Protein AF-A0A519KBE3-F1 (afdb_monomer)

Nearest PDB structures (foldseek):
  2e2z-assembly1_A  TM=7.498E-01  e=1.806E+00  Saccharomyces cerevisiae
  5m0r-assembly1_N  TM=4.140E-01  e=3.133E+00  Visna/maedi virus EV1 KV1772
  4qw2-assembly1_A  TM=2.556E-01  e=2.251E+00  Homo sapiens
  8zra-assembly1_A  TM=3.334E-01  e=4.360E+00  Bacillus amyloliquefaciens

Secondary structure (DSSP, 8-state):
-------------SEEEEE-TTTSSEEEEE-TT-TTT-EEEESSS--EEEGGGGEEEEEEEEEE-TTT--EEEEEEEEESS--S-EEEE-TTT--EEEE--EEEEEE-----SSSS-B-TTT-PBB-

Solvent-accessible surface area (backbone atoms only — not comparable to full-atom values): 7689 Å² total; per-residue (Å²): 135,84,85,88,72,80,83,77,78,76,75,76,64,58,60,44,62,22,40,26,92,89,77,70,46,72,19,37,34,31,34,52,92,36,38,86,70,15,33,39,42,22,87,84,78,69,46,74,48,49,31,60,78,33,41,29,22,34,36,37,41,81,49,57,39,94,84,78,61,51,78,44,77,47,77,47,69,85,26,80,59,81,70,74,62,44,81,45,69,40,91,87,78,67,51,71,43,82,41,68,49,52,71,48,80,47,71,68,45,60,75,65,97,52,101,64,64,52,44,82,46,69,30,32,38,52,115

Mean predicted aligned error: 10.0 Å

Structure (mmCIF, N/CA/C/O backbone):
data_AF-A0A519KBE3-F1
#
_entry.id   AF-A0A519KBE3-F1
#
loop_
_atom_site.group_PDB
_atom_site.id
_atom_site.type_symbol
_atom_site.label_atom_id
_atom_site.label_alt_id
_atom_site.label_comp_id
_atom_site.label_asym_id
_atom_site.label_entity_id
_atom_site.label_seq_id
_atom_site.pdbx_PDB_ins_code
_atom_site.Cartn_x
_atom_site.Cartn_y
_atom_site.Cartn_z
_atom_site.occupancy
_atom_site.B_iso_or_equiv
_atom_site.auth_seq_id
_atom_site.auth_comp_id
_atom_site.auth_asym_id
_atom_site.auth_atom_id
_atom_site.pdbx_PDB_model_num
ATOM 1 N N . MET A 1 1 ? 55.714 19.091 -4.481 1.00 47.00 1 MET A N 1
ATOM 2 C CA . MET A 1 1 ? 54.987 18.710 -5.715 1.00 47.00 1 MET A CA 1
ATOM 3 C C . MET A 1 1 ? 53.492 18.895 -5.476 1.00 47.00 1 MET A C 1
ATOM 5 O O . MET A 1 1 ? 52.955 18.244 -4.588 1.00 47.00 1 MET A O 1
ATOM 9 N N . LYS A 1 2 ? 52.829 19.821 -6.185 1.00 53.19 2 LYS A N 1
ATOM 10 C CA . LYS A 1 2 ? 51.364 19.983 -6.120 1.00 53.19 2 LYS A CA 1
ATOM 11 C C . LYS A 1 2 ? 50.722 18.856 -6.935 1.00 53.19 2 LYS A C 1
ATOM 13 O O . LYS A 1 2 ? 51.052 18.708 -8.106 1.00 53.19 2 LYS A O 1
ATOM 18 N N . LYS A 1 3 ? 49.840 18.055 -6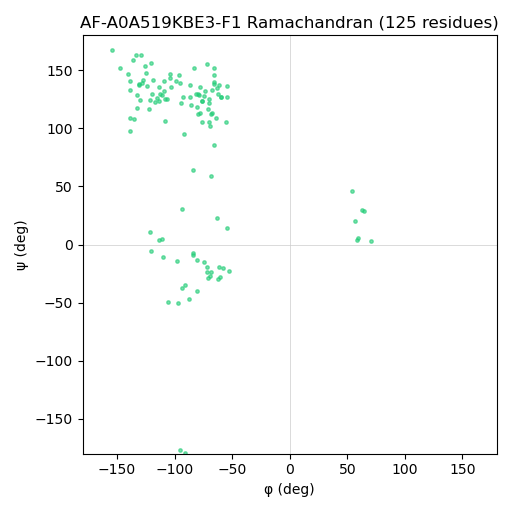.329 1.00 50.38 3 LYS A N 1
ATOM 19 C CA . LYS A 1 3 ? 49.046 17.056 -7.061 1.00 50.38 3 LYS A CA 1
ATOM 20 C C . LYS A 1 3 ? 48.053 17.803 -7.967 1.00 50.38 3 LYS A C 1
ATOM 22 O O . LYS A 1 3 ? 47.158 18.466 -7.461 1.00 50.38 3 LYS A O 1
ATOM 27 N N . ILE A 1 4 ? 48.242 17.716 -9.287 1.00 62.38 4 ILE A N 1
ATOM 28 C CA . ILE A 1 4 ? 47.396 18.329 -10.338 1.00 62.38 4 ILE A CA 1
ATOM 29 C C . ILE A 1 4 ? 46.332 17.326 -10.824 1.00 62.38 4 ILE A C 1
ATOM 31 O O . ILE A 1 4 ? 45.959 17.309 -11.988 1.00 62.38 4 ILE A O 1
ATOM 35 N N . TYR A 1 5 ? 45.870 16.427 -9.958 1.00 63.22 5 TYR A N 1
ATOM 36 C CA . TYR A 1 5 ? 44.837 15.462 -10.327 1.00 63.22 5 TYR A CA 1
ATOM 37 C C . TYR A 1 5 ? 43.536 15.845 -9.629 1.00 63.22 5 TYR A C 1
ATOM 39 O O . TYR A 1 5 ? 43.399 15.677 -8.418 1.00 63.22 5 TYR A O 1
ATOM 47 N N . LYS A 1 6 ? 42.591 16.388 -10.406 1.00 58.56 6 LYS A N 1
ATOM 48 C CA . LYS A 1 6 ? 41.172 16.407 -10.046 1.00 58.56 6 LYS A CA 1
ATOM 49 C C . LYS A 1 6 ? 40.626 15.024 -10.372 1.00 58.56 6 LYS A C 1
ATOM 51 O O . LYS A 1 6 ? 40.589 14.631 -11.531 1.00 58.56 6 LYS A O 1
ATOM 56 N N . GLN A 1 7 ? 40.257 14.279 -9.341 1.00 56.69 7 GLN A N 1
ATOM 57 C CA . GLN A 1 7 ? 39.529 13.031 -9.503 1.00 56.69 7 GLN A CA 1
ATOM 58 C C . GLN A 1 7 ? 38.116 13.396 -9.977 1.00 56.69 7 GLN A C 1
ATOM 60 O O . GLN A 1 7 ? 37.330 13.956 -9.213 1.00 56.69 7 GLN A O 1
ATOM 65 N N . GLU A 1 8 ? 37.825 13.178 -11.257 1.00 51.84 8 GLU A N 1
ATOM 66 C CA . GLU A 1 8 ? 36.470 13.312 -11.786 1.00 51.84 8 GLU A CA 1
ATOM 67 C C . GLU A 1 8 ? 35.678 12.082 -11.339 1.00 51.84 8 GLU A C 1
ATOM 69 O O . GLU A 1 8 ? 35.894 10.967 -11.811 1.00 51.84 8 GLU A O 1
ATOM 74 N N . TYR A 1 9 ? 34.801 12.272 -10.354 1.00 50.25 9 TYR A N 1
ATOM 75 C CA . TYR A 1 9 ? 33.819 11.262 -9.987 1.00 50.25 9 TYR A CA 1
ATOM 76 C C . TYR A 1 9 ? 32.815 11.170 -11.134 1.00 50.25 9 TYR A C 1
ATOM 78 O O . TYR A 1 9 ? 31.941 12.024 -11.277 1.00 50.25 9 TYR A O 1
ATOM 86 N N . PHE A 1 10 ? 32.953 10.147 -11.973 1.00 45.41 10 PHE A N 1
ATOM 87 C CA . PHE A 1 10 ? 31.886 9.766 -12.885 1.00 45.41 10 PHE A CA 1
ATOM 88 C C . PHE A 1 10 ? 30.701 9.315 -12.028 1.00 45.41 10 PHE A C 1
ATOM 90 O O . PHE A 1 10 ? 30.755 8.264 -11.390 1.00 45.41 10 PHE A O 1
ATOM 97 N N . ASN A 1 11 ? 29.641 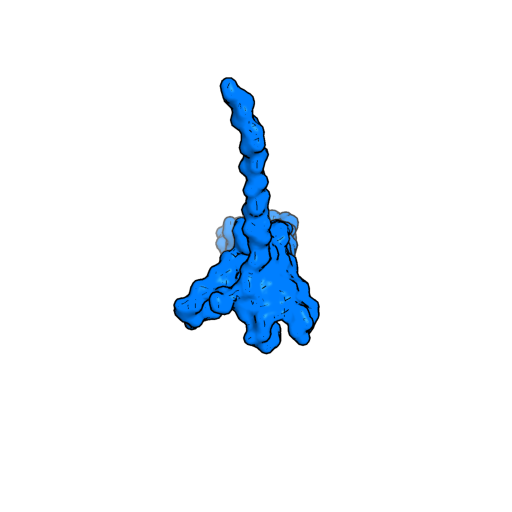10.126 -11.985 1.00 48.84 11 ASN A N 1
ATOM 98 C CA . ASN A 1 11 ? 28.329 9.686 -11.523 1.00 48.84 11 ASN A CA 1
ATOM 99 C C . ASN A 1 11 ? 27.838 8.649 -12.537 1.00 48.84 11 ASN A C 1
ATOM 101 O O . ASN A 1 11 ? 27.186 9.002 -13.518 1.00 48.84 11 ASN A O 1
ATOM 105 N N . TYR A 1 12 ? 28.227 7.386 -12.346 1.00 48.84 12 TYR A N 1
ATOM 106 C CA . TYR A 1 12 ? 27.651 6.258 -13.067 1.00 48.84 12 TYR A CA 1
ATOM 107 C C . TYR A 1 12 ? 26.152 6.317 -12.827 1.00 48.84 12 TYR A C 1
ATOM 109 O O . TYR A 1 12 ? 25.678 6.137 -11.707 1.00 48.84 12 TYR A O 1
ATOM 117 N N . HIS A 1 13 ? 25.459 6.750 -13.871 1.00 53.88 13 HIS A N 1
ATOM 118 C CA . HIS A 1 13 ? 24.121 7.280 -13.787 1.00 53.88 13 HIS A CA 1
ATOM 119 C C . HIS A 1 13 ? 23.185 6.305 -13.090 1.00 53.88 13 HIS A C 1
ATOM 121 O O . HIS A 1 13 ? 23.180 5.110 -13.368 1.00 53.88 13 HIS A O 1
ATOM 127 N N . GLU A 1 14 ? 22.377 6.898 -12.219 1.00 69.69 14 GLU A N 1
ATOM 128 C CA . GLU A 1 14 ? 21.336 6.369 -11.344 1.00 69.69 14 GLU A CA 1
ATOM 129 C C . GLU A 1 14 ? 20.258 5.536 -12.066 1.00 69.69 14 GLU A C 1
ATOM 131 O O . GLU A 1 14 ? 19.191 5.334 -11.510 1.00 69.69 14 GLU A O 1
ATOM 136 N N . SER A 1 15 ? 20.469 5.116 -13.312 1.00 79.31 15 SER A N 1
ATOM 137 C CA . SER A 1 15 ? 19.481 4.541 -14.214 1.00 79.31 15 SER A CA 1
ATOM 138 C C . SER A 1 15 ? 19.816 3.098 -14.588 1.00 79.31 15 SER A C 1
ATOM 140 O O . SER A 1 15 ? 20.865 2.850 -15.178 1.00 79.31 15 SER A O 1
ATOM 142 N N . ILE A 1 16 ? 18.902 2.171 -14.320 1.00 87.19 16 ILE A N 1
ATOM 143 C CA . ILE A 1 16 ? 19.039 0.739 -14.594 1.00 87.19 16 ILE A CA 1
ATOM 144 C C . ILE A 1 16 ? 17.958 0.288 -15.570 1.00 87.19 16 ILE A C 1
ATOM 146 O O . ILE A 1 16 ? 16.822 0.761 -15.517 1.00 87.19 16 ILE A O 1
ATOM 150 N N . LEU A 1 17 ? 18.329 -0.613 -16.478 1.00 88.81 17 LEU A N 1
ATOM 151 C CA . LEU A 1 17 ? 17.405 -1.238 -17.417 1.00 88.81 17 LEU A CA 1
ATOM 152 C C . LEU A 1 17 ? 16.620 -2.349 -16.721 1.00 88.81 17 LEU A C 1
ATOM 154 O O . LEU A 1 17 ? 17.191 -3.240 -16.096 1.00 88.81 17 LEU A O 1
ATOM 158 N N . VAL A 1 18 ? 15.301 -2.285 -16.859 1.00 88.81 18 VAL A N 1
ATOM 159 C CA . VAL A 1 18 ? 14.361 -3.270 -16.330 1.00 88.81 18 VAL A CA 1
ATOM 160 C C . VAL A 1 18 ? 13.345 -3.650 -17.397 1.00 88.81 18 VAL A C 1
ATOM 162 O O . VAL A 1 18 ? 13.121 -2.922 -18.368 1.00 88.81 18 VAL A O 1
ATOM 165 N N . VAL A 1 19 ? 12.663 -4.764 -17.181 1.00 88.50 19 VAL A N 1
ATOM 166 C CA . VAL A 1 19 ? 11.513 -5.156 -17.991 1.00 88.50 19 VAL A CA 1
ATOM 167 C C . VAL A 1 19 ? 10.299 -4.314 -17.592 1.00 88.50 19 VAL A C 1
ATOM 169 O O . VAL A 1 19 ? 9.884 -4.291 -16.432 1.00 88.50 19 VAL A O 1
ATOM 172 N N . CYS A 1 20 ? 9.700 -3.618 -18.558 1.00 89.00 20 CYS A N 1
ATOM 173 C CA . CYS A 1 20 ? 8.503 -2.813 -18.353 1.00 89.00 20 CYS A CA 1
ATOM 174 C C . CYS A 1 20 ? 7.343 -3.694 -17.855 1.00 89.00 20 CYS A C 1
ATOM 176 O O . CYS A 1 20 ? 6.973 -4.650 -18.543 1.00 89.00 20 CYS A O 1
ATOM 178 N N . PRO A 1 21 ? 6.690 -3.345 -16.733 1.00 86.19 21 PRO A N 1
ATOM 179 C CA . PRO A 1 21 ? 5.596 -4.145 -16.188 1.00 86.19 21 PRO A CA 1
ATOM 180 C C . PRO A 1 21 ? 4.335 -4.129 -17.064 1.00 86.19 21 PRO A C 1
ATOM 182 O O . PRO A 1 21 ? 3.541 -5.064 -16.983 1.00 86.19 21 PRO A O 1
ATOM 185 N N . ASP A 1 22 ? 4.159 -3.095 -17.894 1.00 88.00 22 ASP A N 1
ATOM 186 C CA . ASP A 1 22 ? 2.947 -2.888 -18.692 1.00 88.00 22 ASP A CA 1
ATOM 187 C C . ASP A 1 22 ? 3.070 -3.479 -20.111 1.00 88.00 22 ASP A C 1
ATOM 189 O O . ASP A 1 22 ? 2.099 -4.018 -20.632 1.00 88.00 22 ASP A O 1
ATOM 193 N N . CYS A 1 23 ? 4.249 -3.400 -20.748 1.00 88.75 23 CYS A N 1
ATOM 194 C CA . CYS A 1 23 ? 4.438 -3.862 -22.134 1.00 88.75 23 CYS A CA 1
ATOM 195 C C . CYS A 1 23 ? 5.496 -4.960 -22.325 1.00 88.75 23 CYS A C 1
ATOM 197 O O . CYS A 1 23 ? 5.657 -5.445 -23.444 1.00 88.75 23 CYS A O 1
ATOM 199 N N . GLY A 1 24 ? 6.235 -5.335 -21.276 1.00 85.94 24 GLY A N 1
ATOM 200 C CA . GLY A 1 24 ? 7.271 -6.373 -21.331 1.00 85.94 24 GLY A CA 1
ATOM 201 C C . GLY A 1 24 ? 8.540 -6.004 -22.110 1.00 85.94 24 GLY A C 1
ATOM 202 O O . GLY A 1 24 ? 9.416 -6.847 -22.248 1.00 85.94 24 GLY A O 1
ATOM 203 N N . LYS A 1 25 ? 8.644 -4.774 -22.629 1.00 90.81 25 LYS A N 1
ATOM 204 C CA . LYS A 1 25 ? 9.836 -4.247 -23.318 1.00 90.81 25 LYS A CA 1
ATOM 205 C C . LYS A 1 25 ? 10.726 -3.453 -22.364 1.00 90.81 25 LYS A C 1
ATOM 207 O O . LYS A 1 25 ? 10.403 -3.308 -21.191 1.00 90.81 25 LYS A O 1
ATOM 212 N N . ASP A 1 26 ? 11.799 -2.871 -22.876 1.00 89.69 26 ASP A N 1
ATOM 213 C CA . ASP A 1 26 ? 12.773 -2.129 -22.080 1.00 89.69 26 ASP A CA 1
ATOM 214 C C . ASP A 1 26 ? 12.153 -0.899 -21.406 1.00 89.69 26 ASP A C 1
ATOM 216 O O . ASP A 1 26 ? 11.494 -0.052 -22.025 1.00 89.69 26 ASP A O 1
ATOM 220 N N . ALA A 1 27 ? 12.391 -0.794 -20.106 1.00 90.62 27 ALA A N 1
ATOM 221 C CA . ALA A 1 27 ? 12.136 0.386 -19.304 1.00 90.62 27 ALA A CA 1
ATOM 222 C C . ALA A 1 27 ? 13.385 0.738 -18.496 1.00 90.62 27 ALA A C 1
ATOM 224 O O . ALA A 1 27 ? 14.308 -0.058 -18.345 1.00 90.62 27 ALA A O 1
ATOM 225 N N . VAL A 1 28 ? 13.417 1.963 -17.991 1.00 91.00 28 VAL A N 1
ATOM 226 C CA . VAL A 1 28 ? 14.531 2.486 -17.208 1.00 91.00 28 VAL A CA 1
ATOM 227 C C . VAL A 1 28 ? 14.013 2.896 -15.838 1.00 91.00 28 VAL A C 1
ATOM 229 O O . VAL A 1 28 ? 13.108 3.727 -15.745 1.00 91.00 28 VAL A O 1
ATOM 232 N N . VAL A 1 29 ? 14.607 2.343 -14.783 1.00 89.94 29 VAL A N 1
ATOM 233 C CA . VAL A 1 29 ? 14.430 2.800 -13.402 1.00 89.94 29 VAL A CA 1
ATOM 234 C C . VAL A 1 29 ? 15.553 3.760 -13.067 1.00 89.94 29 VAL A C 1
ATOM 236 O O . VAL A 1 29 ? 16.712 3.380 -13.127 1.00 89.94 29 VAL A O 1
ATOM 239 N N . LYS A 1 30 ? 15.229 4.993 -12.692 1.00 90.75 30 LYS A N 1
ATOM 240 C CA . LYS A 1 30 ? 16.168 5.968 -12.133 1.00 90.75 30 LYS A CA 1
ATOM 241 C C . LYS A 1 30 ? 16.087 5.933 -10.606 1.00 90.75 30 LYS A C 1
ATOM 243 O O . LYS A 1 30 ? 14.991 5.772 -10.082 1.00 90.75 30 LYS A O 1
ATOM 248 N N . ASN A 1 31 ? 17.196 6.154 -9.904 1.00 85.81 31 ASN A N 1
ATOM 249 C CA . ASN A 1 31 ? 17.309 6.285 -8.448 1.00 85.81 31 ASN A CA 1
ATOM 250 C C . ASN A 1 31 ? 16.711 5.118 -7.639 1.00 85.81 31 ASN A C 1
ATOM 252 O O . ASN A 1 31 ? 16.026 5.339 -6.640 1.00 85.81 31 ASN A O 1
ATOM 256 N N . GLU A 1 32 ? 16.995 3.872 -8.037 1.00 79.69 32 GLU A N 1
ATOM 257 C CA . GLU A 1 32 ? 16.417 2.662 -7.417 1.00 79.69 32 GLU A CA 1
ATOM 258 C C . GLU A 1 32 ? 16.683 2.507 -5.907 1.00 79.69 32 GLU A C 1
ATOM 260 O O . GLU A 1 32 ? 15.947 1.810 -5.223 1.00 79.69 32 GLU A O 1
ATOM 265 N N . TYR A 1 33 ? 17.696 3.173 -5.349 1.00 78.88 33 TYR A N 1
ATOM 266 C CA . TYR A 1 33 ? 18.010 3.094 -3.915 1.00 78.88 33 TYR A CA 1
ATOM 267 C C . TYR A 1 33 ? 17.125 4.000 -3.049 1.00 78.88 33 TYR A C 1
ATOM 269 O O . TYR A 1 33 ? 17.124 3.897 -1.822 1.00 78.88 33 TYR A O 1
ATOM 277 N N . ASN A 1 34 ? 16.383 4.927 -3.660 1.00 84.25 34 ASN A N 1
ATOM 278 C CA . ASN A 1 34 ? 15.579 5.904 -2.940 1.00 84.25 34 ASN A CA 1
ATOM 279 C C . ASN A 1 34 ? 14.218 6.095 -3.606 1.00 84.25 34 ASN A C 1
ATOM 281 O O . ASN A 1 34 ? 14.057 6.938 -4.487 1.00 84.25 34 ASN A O 1
ATOM 285 N N . TYR A 1 35 ? 13.195 5.407 -3.091 1.00 82.62 35 TYR A N 1
ATOM 286 C CA . TYR A 1 35 ? 11.817 5.508 -3.592 1.00 82.62 35 TYR A CA 1
ATOM 287 C C . TYR A 1 35 ? 11.278 6.951 -3.681 1.00 82.62 35 TYR A C 1
ATOM 289 O O . TYR A 1 35 ? 10.347 7.211 -4.439 1.00 82.62 35 TYR A O 1
ATOM 297 N N . LYS A 1 36 ? 11.828 7.911 -2.917 1.00 86.56 36 LYS A N 1
ATOM 298 C CA . LYS A 1 36 ? 11.400 9.320 -2.982 1.00 86.56 36 LYS A CA 1
ATOM 299 C C . LYS A 1 36 ? 11.829 10.015 -4.273 1.00 86.56 36 LYS A C 1
ATOM 301 O O . LYS A 1 36 ? 11.173 10.963 -4.691 1.00 86.56 36 LYS A O 1
ATOM 306 N N . GLN A 1 37 ? 12.942 9.575 -4.852 1.00 87.25 37 GLN A N 1
ATOM 307 C CA . GLN A 1 37 ? 13.537 10.119 -6.075 1.00 87.25 37 GLN A CA 1
ATOM 308 C C . GLN A 1 37 ? 13.421 9.145 -7.251 1.00 87.25 37 GLN A C 1
ATOM 310 O O . GLN A 1 37 ? 13.669 9.536 -8.390 1.00 87.25 37 GLN A O 1
ATOM 315 N N . ALA A 1 38 ? 13.031 7.900 -6.980 1.00 88.88 38 ALA A N 1
ATOM 316 C CA . ALA A 1 38 ? 12.942 6.862 -7.980 1.00 88.88 38 ALA A CA 1
ATOM 317 C C . ALA A 1 38 ? 11.856 7.143 -9.024 1.00 88.88 38 ALA A C 1
ATOM 319 O O . ALA A 1 38 ? 10.732 7.540 -8.685 1.00 88.88 38 ALA A O 1
ATOM 320 N N . SER A 1 39 ? 12.164 6.874 -10.290 1.00 91.56 39 SER A N 1
ATOM 321 C CA . SER A 1 39 ? 11.195 6.930 -11.386 1.00 91.56 39 SER A CA 1
ATOM 322 C C . SER A 1 39 ? 11.375 5.761 -12.343 1.00 91.56 39 SER A C 1
ATOM 324 O O . SER A 1 39 ? 12.494 5.375 -12.649 1.00 91.56 39 SER A O 1
ATOM 326 N N . LEU A 1 40 ? 10.268 5.214 -12.831 1.00 91.44 40 LEU A N 1
ATOM 327 C CA . LEU A 1 40 ? 10.231 4.197 -13.873 1.00 91.44 40 LEU A CA 1
ATOM 328 C C . LEU A 1 40 ? 9.690 4.839 -15.147 1.00 91.44 40 LEU A C 1
ATOM 330 O O . LEU A 1 40 ? 8.598 5.411 -15.134 1.00 91.44 40 LEU A O 1
ATOM 334 N N . GLU A 1 41 ? 10.442 4.729 -16.236 1.00 93.69 41 GLU A N 1
ATOM 335 C CA . GLU A 1 41 ? 10.090 5.287 -17.540 1.00 93.69 41 GLU A CA 1
ATOM 336 C C . GLU A 1 41 ? 10.238 4.223 -18.633 1.00 93.69 41 GLU A C 1
ATOM 338 O O . GLU A 1 41 ? 11.317 3.665 -18.822 1.00 93.69 41 GLU A O 1
ATOM 343 N N . CYS A 1 42 ? 9.176 3.966 -19.398 1.00 92.38 42 CYS A N 1
ATOM 344 C CA . CYS A 1 42 ? 9.237 3.139 -20.602 1.00 92.38 42 CYS A CA 1
ATOM 345 C C . CYS A 1 42 ? 9.015 4.006 -21.842 1.00 92.38 42 CYS A C 1
ATOM 347 O O . CYS A 1 42 ? 8.024 4.725 -21.928 1.00 92.38 42 CYS A O 1
ATOM 349 N N . ARG A 1 43 ? 9.908 3.904 -22.831 1.00 90.31 43 ARG A N 1
ATOM 350 C CA . ARG A 1 43 ? 9.781 4.633 -24.108 1.00 90.31 43 ARG A CA 1
ATOM 351 C C . ARG A 1 43 ? 8.884 3.928 -25.129 1.00 90.31 43 ARG A C 1
ATOM 353 O O . ARG A 1 43 ? 8.597 4.500 -26.171 1.00 90.31 43 ARG A O 1
ATOM 360 N N . HIS A 1 44 ? 8.476 2.687 -24.861 1.00 91.44 44 HIS A N 1
ATOM 361 C CA . HIS A 1 44 ? 7.654 1.904 -25.785 1.00 91.44 44 HIS A CA 1
ATOM 362 C C . HIS A 1 44 ? 6.151 2.068 -25.564 1.00 91.44 44 HIS A C 1
ATOM 364 O O . HIS A 1 44 ? 5.399 2.006 -26.531 1.00 91.44 44 HIS A O 1
ATOM 370 N N . CYS A 1 45 ? 5.715 2.226 -24.313 1.00 91.62 45 CYS A N 1
ATOM 371 C CA . CYS A 1 45 ? 4.306 2.411 -23.951 1.00 91.62 45 CYS A CA 1
ATOM 372 C C . CYS A 1 45 ? 4.047 3.720 -23.192 1.00 91.62 45 CYS A C 1
ATOM 374 O O . CYS A 1 45 ? 2.976 3.887 -22.616 1.00 91.62 45 CYS A O 1
ATOM 376 N N . ASP A 1 46 ? 5.043 4.611 -23.140 1.00 90.38 46 ASP A N 1
ATOM 377 C CA . ASP A 1 46 ? 5.002 5.899 -22.435 1.00 90.38 46 ASP A CA 1
ATOM 378 C C . ASP A 1 46 ? 4.674 5.811 -20.934 1.00 90.38 46 ASP A C 1
ATOM 380 O O . ASP A 1 46 ? 4.299 6.804 -20.302 1.00 90.38 46 ASP A O 1
ATOM 384 N N . LEU A 1 47 ? 4.868 4.633 -20.330 1.00 90.19 47 LEU A N 1
ATOM 385 C CA . LEU A 1 47 ? 4.701 4.433 -18.896 1.00 90.19 47 LEU A CA 1
ATOM 386 C C . LEU A 1 47 ? 5.647 5.351 -18.120 1.00 90.19 47 LEU A C 1
ATOM 388 O O . LEU A 1 47 ? 6.862 5.314 -18.322 1.00 90.19 47 LEU A O 1
ATOM 392 N N . LYS A 1 48 ? 5.090 6.116 -17.179 1.00 92.12 48 LYS A N 1
ATOM 393 C CA . LYS A 1 48 ? 5.841 6.914 -16.205 1.00 92.12 48 LYS A CA 1
ATOM 394 C C . LYS A 1 48 ? 5.255 6.686 -14.819 1.00 92.12 48 LYS A C 1
ATOM 396 O O . LYS A 1 48 ? 4.091 7.003 -14.596 1.00 92.12 48 LYS A O 1
ATOM 401 N N . LYS A 1 49 ? 6.050 6.139 -13.899 1.00 90.69 49 LYS A N 1
ATOM 402 C CA . LYS A 1 49 ? 5.667 5.918 -12.494 1.00 90.69 49 LYS A CA 1
ATOM 403 C C . LYS A 1 49 ? 6.715 6.528 -11.574 1.00 90.69 49 LYS A C 1
ATOM 405 O O . LYS A 1 49 ? 7.910 6.447 -11.856 1.00 90.69 49 LYS A O 1
ATOM 410 N N . LYS A 1 50 ? 6.287 7.125 -10.464 1.00 91.50 50 LYS A N 1
ATOM 411 C CA . LYS A 1 50 ? 7.198 7.619 -9.416 1.00 91.50 50 LYS A CA 1
ATOM 412 C C . LYS A 1 50 ? 7.181 6.671 -8.225 1.00 91.50 50 LYS A C 1
ATOM 414 O O . LYS A 1 50 ? 6.120 6.196 -7.837 1.00 91.50 50 LYS A O 1
ATOM 419 N N . GLY A 1 51 ? 8.322 6.457 -7.574 1.00 86.19 51 GLY A N 1
ATOM 420 C CA . GLY A 1 51 ? 8.389 5.590 -6.390 1.00 86.19 51 GLY A CA 1
ATOM 421 C C . GLY A 1 51 ? 7.511 6.087 -5.231 1.00 86.19 51 GLY A C 1
ATOM 422 O O . GLY A 1 51 ? 6.981 5.292 -4.461 1.00 86.19 51 GLY A O 1
ATOM 423 N N . LEU A 1 52 ? 7.262 7.400 -5.144 1.00 87.19 52 LEU A N 1
ATOM 424 C CA . LEU A 1 52 ? 6.315 7.981 -4.183 1.00 87.19 52 LEU A CA 1
ATOM 425 C C . LEU A 1 52 ? 4.870 7.512 -4.389 1.00 87.19 52 LEU A C 1
ATOM 427 O O . LEU A 1 52 ? 4.125 7.437 -3.417 1.00 87.19 52 LEU A O 1
ATOM 431 N N . GLU A 1 53 ? 4.477 7.183 -5.618 1.00 86.44 53 GLU A N 1
ATOM 432 C CA . GLU A 1 53 ? 3.123 6.714 -5.941 1.00 86.44 53 GLU A CA 1
ATOM 433 C C . GLU A 1 53 ? 2.891 5.268 -5.479 1.00 86.44 53 GLU A C 1
ATOM 435 O O . GLU A 1 53 ? 1.748 4.830 -5.382 1.00 86.44 53 GLU A O 1
ATOM 440 N N . LEU A 1 54 ? 3.966 4.543 -5.146 1.00 85.75 54 LEU A N 1
ATOM 441 C CA . LEU A 1 54 ? 3.914 3.198 -4.573 1.00 85.75 54 LEU A CA 1
ATOM 442 C C . LEU A 1 54 ? 3.722 3.208 -3.055 1.00 85.75 54 LEU A C 1
ATOM 444 O O . LEU A 1 54 ? 3.557 2.150 -2.450 1.00 85.75 54 LEU A O 1
ATOM 448 N N . VAL A 1 55 ? 3.782 4.378 -2.414 1.00 87.44 55 VAL A N 1
ATOM 449 C CA . VAL A 1 55 ? 3.591 4.485 -0.969 1.00 87.44 55 VAL A CA 1
ATOM 450 C C . VAL A 1 55 ? 2.132 4.218 -0.635 1.00 87.44 55 VAL A C 1
ATOM 452 O O . VAL A 1 55 ? 1.238 4.940 -1.070 1.00 87.44 55 VAL A O 1
ATOM 455 N N . ILE A 1 56 ? 1.915 3.210 0.200 1.00 89.88 56 ILE A N 1
ATOM 456 C CA . ILE A 1 56 ? 0.603 2.853 0.708 1.00 89.88 56 ILE A CA 1
ATOM 457 C C . ILE A 1 56 ? 0.635 2.832 2.236 1.00 89.88 56 ILE A C 1
ATOM 459 O O . ILE A 1 56 ? 1.649 2.532 2.874 1.00 89.88 56 ILE A O 1
ATOM 463 N N . TYR A 1 57 ? -0.496 3.188 2.830 1.00 88.50 57 TYR A N 1
ATOM 464 C CA . TYR A 1 57 ? -0.730 3.160 4.258 1.00 88.50 57 TYR A CA 1
ATOM 465 C C . TYR A 1 57 ? -1.703 2.041 4.627 1.00 88.50 57 TYR A C 1
ATOM 467 O O . TYR A 1 57 ? -2.698 1.787 3.945 1.00 88.50 57 TYR A O 1
ATOM 475 N N . LYS A 1 58 ? -1.411 1.390 5.751 1.00 90.94 58 LYS A N 1
ATOM 476 C CA . LYS A 1 58 ? -2.300 0.455 6.435 1.00 90.94 58 LYS A CA 1
ATOM 477 C C . LYS A 1 58 ? -2.685 1.074 7.762 1.00 90.94 58 LYS A C 1
ATOM 479 O O . LYS A 1 58 ? -1.817 1.428 8.554 1.00 90.94 58 LYS A O 1
ATOM 484 N N . ALA A 1 59 ? -3.976 1.230 7.995 1.00 91.38 59 ALA A N 1
ATOM 485 C CA . ALA A 1 59 ? -4.522 1.721 9.244 1.00 91.38 59 ALA A CA 1
ATOM 486 C C . ALA A 1 59 ? -5.088 0.558 10.052 1.00 91.38 59 ALA A C 1
ATOM 488 O O . ALA A 1 59 ? -5.794 -0.289 9.512 1.00 91.38 59 ALA A O 1
ATOM 489 N N . PHE A 1 60 ? -4.798 0.525 11.346 1.00 92.88 60 PHE A N 1
ATOM 490 C CA . PHE A 1 60 ? -5.359 -0.458 12.257 1.00 92.88 60 PHE A CA 1
ATOM 491 C C . PHE A 1 60 ? -5.713 0.166 13.603 1.00 92.88 60 PHE A C 1
ATOM 493 O O . PHE A 1 60 ? -5.073 1.100 14.097 1.00 92.88 60 PHE A O 1
ATOM 500 N N . ILE A 1 61 ? -6.768 -0.367 14.201 1.00 91.38 61 ILE A N 1
ATOM 501 C CA . ILE A 1 61 ? -7.310 0.054 15.485 1.00 91.38 61 ILE A CA 1
ATOM 502 C C . ILE A 1 61 ? -7.546 -1.204 16.308 1.00 91.38 61 ILE A C 1
ATOM 504 O O . ILE A 1 61 ? -8.180 -2.154 15.854 1.00 91.38 61 ILE A O 1
ATOM 508 N N . LYS A 1 62 ? -7.021 -1.193 17.532 1.00 92.62 62 LYS A N 1
ATOM 509 C CA . LYS A 1 62 ? -7.246 -2.232 18.532 1.00 92.62 62 LYS A CA 1
ATOM 510 C C . LYS A 1 62 ? -7.540 -1.548 19.857 1.00 92.62 62 LYS A C 1
ATOM 512 O O . LYS A 1 62 ? -6.639 -0.958 20.451 1.00 92.62 62 LYS A O 1
ATOM 517 N N . LEU A 1 63 ? -8.794 -1.602 20.283 1.00 91.62 63 LEU A N 1
ATOM 518 C CA . LEU A 1 63 ? -9.266 -1.000 21.529 1.00 91.62 63 LEU A CA 1
ATOM 519 C C . LEU A 1 63 ? -10.504 -1.718 22.035 1.00 91.62 63 LEU A C 1
ATOM 521 O O . LEU A 1 63 ? -11.123 -2.472 21.298 1.00 91.62 63 LEU A O 1
ATOM 525 N N . ASN A 1 64 ? -10.878 -1.443 23.275 1.00 92.56 64 ASN A N 1
ATOM 526 C CA . ASN A 1 64 ? -12.141 -1.902 23.833 1.00 92.56 64 ASN A CA 1
ATOM 527 C C . ASN A 1 64 ? -13.159 -0.765 23.758 1.00 92.56 64 ASN A C 1
ATOM 529 O O . ASN A 1 64 ? -12.807 0.397 23.971 1.00 92.56 64 ASN A O 1
ATOM 533 N N . CYS A 1 65 ? -14.407 -1.098 23.443 1.00 90.25 65 CYS A N 1
ATOM 534 C CA . CYS A 1 65 ? -15.504 -0.149 23.394 1.00 90.25 65 CYS A CA 1
ATOM 535 C C . CYS A 1 65 ? -15.611 0.600 24.738 1.00 90.25 65 CYS A C 1
ATOM 537 O O . CYS A 1 65 ? -15.733 -0.057 25.774 1.00 90.25 65 CYS A O 1
ATOM 539 N N . PRO A 1 66 ? -15.630 1.945 24.748 1.00 88.88 66 PRO A N 1
ATOM 540 C CA . PRO A 1 66 ? -15.780 2.728 25.976 1.00 88.88 66 PRO A CA 1
ATOM 541 C C . PRO A 1 66 ? -17.095 2.488 26.732 1.00 88.88 66 PRO A C 1
ATOM 543 O O . PRO A 1 66 ? -17.180 2.825 27.907 1.00 88.88 66 PRO A O 1
ATOM 546 N N . ILE A 1 67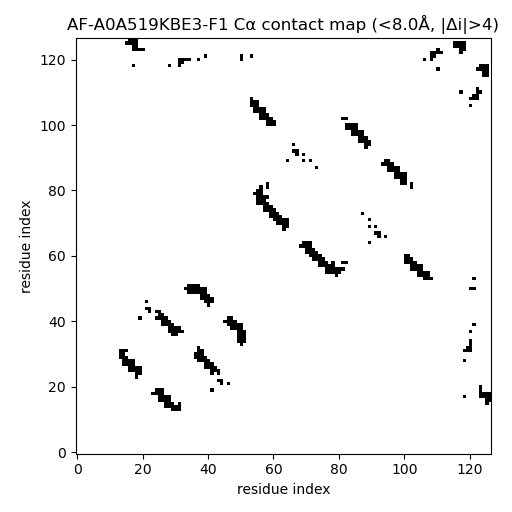 ? -18.118 1.943 26.063 1.00 91.81 67 ILE A N 1
ATOM 547 C CA . ILE A 1 67 ? -19.466 1.764 26.622 1.00 91.81 67 ILE A CA 1
ATOM 548 C C . ILE A 1 67 ? -19.668 0.345 27.157 1.00 91.81 67 ILE A C 1
ATOM 550 O O . ILE A 1 67 ? -20.108 0.171 28.287 1.00 91.81 67 ILE A O 1
ATOM 554 N N . CYS A 1 68 ? -19.351 -0.675 26.354 1.00 92.31 68 CYS A N 1
ATOM 555 C CA . CYS A 1 68 ? -19.637 -2.077 26.688 1.00 92.31 68 CYS A CA 1
ATOM 556 C C . CYS A 1 68 ? -18.384 -2.935 26.914 1.00 92.31 68 CYS A C 1
ATOM 558 O O . CYS A 1 68 ? -18.496 -4.144 27.085 1.00 92.31 68 CYS A O 1
ATOM 560 N N . ALA A 1 69 ? -17.187 -2.340 26.869 1.00 91.50 69 ALA A N 1
ATOM 561 C CA . ALA A 1 69 ? -15.894 -3.025 26.962 1.00 91.50 69 ALA A CA 1
ATOM 562 C C . ALA A 1 69 ? -15.620 -4.091 25.877 1.00 91.50 69 ALA A C 1
ATOM 564 O O . ALA A 1 69 ? -14.568 -4.732 25.914 1.00 91.50 69 ALA A O 1
ATOM 565 N N . HIS A 1 70 ? -16.497 -4.247 24.879 1.00 92.38 70 HIS A N 1
ATOM 566 C CA . HIS A 1 70 ? -16.304 -5.203 23.790 1.00 92.38 70 HIS A CA 1
ATOM 567 C C . HIS A 1 70 ? -15.056 -4.864 22.954 1.00 92.38 70 HIS A C 1
ATOM 569 O O . HIS A 1 70 ? -14.861 -3.695 22.603 1.00 92.38 70 HIS A O 1
ATOM 575 N N . PRO A 1 71 ? -14.199 -5.841 22.614 1.00 91.38 71 PRO A N 1
ATOM 576 C CA . PRO A 1 71 ? -12.996 -5.595 21.832 1.00 91.38 71 PRO A CA 1
ATOM 577 C C . PRO A 1 71 ? -13.332 -5.248 20.379 1.00 91.38 71 PRO A C 1
ATOM 579 O O . PRO A 1 71 ? -13.958 -6.015 19.663 1.00 91.38 71 PRO A O 1
ATOM 582 N N . ILE A 1 72 ? -12.828 -4.113 19.914 1.00 91.50 72 ILE A N 1
ATOM 583 C CA . ILE A 1 72 ? -12.973 -3.629 18.547 1.00 91.50 72 ILE A CA 1
ATOM 584 C C . ILE A 1 72 ? -11.635 -3.794 17.824 1.00 91.50 72 ILE A C 1
ATOM 586 O O . ILE A 1 72 ? -10.591 -3.296 18.271 1.00 91.50 72 ILE A O 1
ATOM 590 N N . ARG A 1 73 ? -11.672 -4.491 16.684 1.00 91.56 73 ARG A N 1
ATOM 591 C CA . ARG A 1 73 ? -10.546 -4.626 15.755 1.00 91.56 73 ARG A CA 1
ATOM 592 C C . ARG A 1 73 ? -10.971 -4.108 14.394 1.00 91.56 73 ARG A C 1
ATOM 594 O O . ARG A 1 73 ? -11.859 -4.670 13.771 1.00 91.56 73 ARG A O 1
ATOM 601 N N . TYR A 1 74 ? -10.314 -3.052 13.943 1.00 88.50 74 TYR A N 1
ATOM 602 C CA . TYR A 1 74 ? -10.532 -2.492 12.617 1.00 88.50 74 TYR A CA 1
ATOM 603 C C . TYR A 1 74 ? -9.207 -2.446 11.871 1.00 88.50 74 TYR A C 1
ATOM 605 O O . TYR A 1 74 ? -8.186 -2.049 12.438 1.00 88.50 74 TYR A O 1
ATOM 613 N N . GLU A 1 75 ? -9.230 -2.83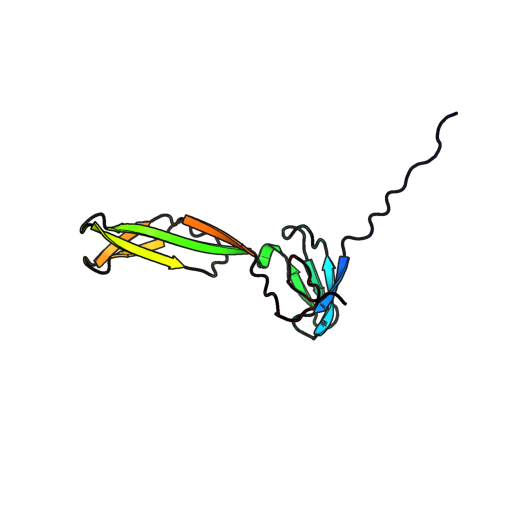9 10.605 1.00 91.06 75 GLU A N 1
ATOM 614 C CA . GLU A 1 75 ? -8.074 -2.840 9.722 1.00 91.06 75 GLU A CA 1
ATOM 615 C C . GLU A 1 75 ? -8.492 -2.342 8.341 1.00 91.06 75 GLU A C 1
ATOM 617 O O . GLU A 1 75 ? -9.491 -2.785 7.780 1.00 91.06 75 GLU A O 1
ATOM 622 N N . GLN A 1 76 ? -7.710 -1.420 7.789 1.00 87.94 76 GLN A N 1
ATOM 623 C CA . GLN A 1 76 ? -7.914 -0.869 6.459 1.00 87.94 76 GLN A CA 1
ATOM 624 C C . GLN A 1 76 ? -6.564 -0.723 5.759 1.00 87.94 76 GLN A C 1
ATOM 626 O O . GLN A 1 76 ? -5.743 0.117 6.127 1.00 87.94 76 GLN A O 1
ATOM 631 N N . GLY A 1 77 ? -6.324 -1.568 4.759 1.00 88.00 77 GLY A N 1
ATOM 632 C CA . GLY A 1 77 ? -5.142 -1.500 3.900 1.00 88.00 77 GLY A CA 1
ATOM 633 C C . GLY A 1 77 ? -5.358 -0.636 2.657 1.00 88.00 77 GLY A C 1
ATOM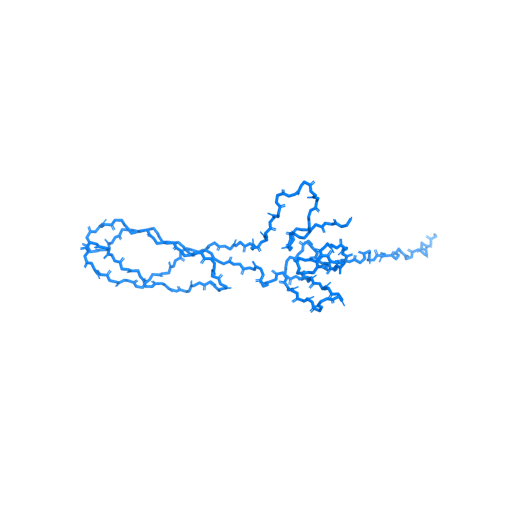 634 O O . GLY A 1 77 ? -6.451 -0.124 2.419 1.00 88.00 77 GLY A O 1
ATOM 635 N N . ASN A 1 78 ? -4.319 -0.534 1.826 1.00 85.44 78 ASN A N 1
ATOM 636 C CA . ASN A 1 78 ? -4.392 0.048 0.481 1.00 85.44 78 ASN A CA 1
ATOM 637 C C . ASN A 1 78 ? -4.789 1.533 0.425 1.00 85.44 78 ASN A C 1
ATOM 639 O O . ASN A 1 78 ? -5.351 2.002 -0.564 1.00 85.44 78 ASN A O 1
ATOM 643 N N . LEU A 1 79 ? -4.452 2.296 1.468 1.00 86.44 79 LEU A N 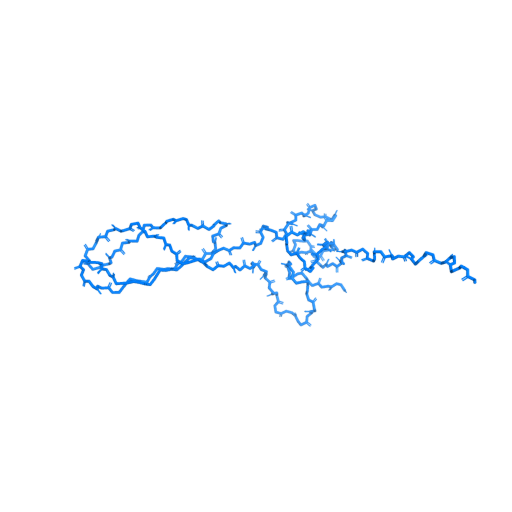1
ATOM 644 C CA . LEU A 1 79 ? -4.721 3.730 1.526 1.00 86.44 79 LEU A CA 1
ATOM 645 C C . LEU A 1 79 ? -3.593 4.528 0.866 1.00 86.44 79 LEU A C 1
ATOM 647 O O . LEU A 1 79 ? -2.432 4.389 1.238 1.00 86.44 79 LEU A O 1
ATOM 651 N N . LYS A 1 80 ? -3.928 5.410 -0.082 1.00 85.75 80 LYS A N 1
ATOM 652 C CA . LYS A 1 80 ? -2.951 6.323 -0.713 1.00 85.75 80 LYS A CA 1
ATOM 653 C C . LYS A 1 80 ? -2.439 7.400 0.244 1.00 85.75 80 LYS A C 1
ATOM 655 O O . LYS A 1 80 ? -1.328 7.896 0.096 1.00 85.75 80 LYS A O 1
ATOM 660 N N . GLU A 1 81 ? -3.247 7.751 1.238 1.00 86.44 81 GLU A N 1
ATOM 661 C CA . GLU A 1 81 ? -2.933 8.778 2.224 1.00 86.44 81 GLU A CA 1
ATOM 662 C C . GLU A 1 81 ? -3.072 8.229 3.639 1.00 86.44 81 GLU A C 1
ATOM 664 O O . GLU A 1 81 ? -3.848 7.308 3.900 1.00 86.44 81 GLU A O 1
ATOM 669 N N . LYS A 1 82 ? -2.326 8.819 4.576 1.00 86.69 82 LYS A N 1
ATOM 670 C CA . LYS A 1 82 ? -2.431 8.476 5.991 1.00 86.69 82 LYS A CA 1
ATOM 671 C C . LYS A 1 82 ? -3.766 8.998 6.546 1.00 86.69 82 LYS A C 1
ATOM 673 O O . LYS A 1 82 ? -3.935 10.218 6.621 1.00 86.69 82 LYS A O 1
ATOM 678 N N . PRO A 1 83 ? -4.683 8.123 6.997 1.00 86.69 83 PRO A N 1
ATOM 679 C CA . PRO A 1 83 ? -5.953 8.571 7.551 1.00 86.69 83 PRO A CA 1
ATOM 680 C C . PRO A 1 83 ? -5.725 9.308 8.874 1.00 86.69 83 PRO A C 1
ATOM 682 O O . PRO A 1 83 ? -4.989 8.842 9.747 1.00 86.69 83 PRO A O 1
ATOM 685 N N . LYS A 1 84 ? -6.358 10.477 9.018 1.00 88.88 84 LYS A N 1
ATOM 686 C CA . LYS A 1 84 ? -6.292 11.291 10.244 1.00 88.88 84 LYS A CA 1
ATOM 687 C C . LYS A 1 84 ? -7.254 10.779 11.314 1.00 88.88 84 LYS A C 1
ATOM 689 O O . LYS A 1 84 ? -6.889 10.727 12.484 1.00 88.88 84 LYS A O 1
ATOM 694 N N . SER A 1 85 ? -8.452 10.378 10.904 1.00 90.62 85 SER A N 1
ATOM 695 C CA . SER A 1 85 ? -9.475 9.780 11.756 1.00 90.62 85 SER A CA 1
ATOM 696 C C . SER A 1 85 ? -10.287 8.766 10.957 1.00 90.62 85 SER A C 1
ATOM 698 O O . SER A 1 85 ? -10.410 8.871 9.736 1.00 90.62 85 SER A O 1
ATOM 700 N N . VAL A 1 86 ? -10.814 7.766 11.655 1.00 90.62 86 VAL A N 1
ATOM 701 C CA . VAL A 1 86 ? -11.711 6.748 11.111 1.00 90.62 86 VAL A CA 1
ATOM 702 C C . VAL A 1 86 ? -12.913 6.638 12.039 1.00 90.62 86 VAL A C 1
ATOM 704 O O . VAL A 1 86 ? -12.760 6.669 13.263 1.00 90.62 86 VAL A O 1
ATOM 707 N N . LEU A 1 87 ? -14.105 6.534 11.455 1.00 91.75 87 LEU A N 1
ATOM 708 C CA . LEU A 1 87 ? -15.320 6.219 12.194 1.00 91.75 87 LEU A CA 1
ATOM 709 C C . LEU A 1 87 ? -15.375 4.708 12.417 1.00 91.75 87 LEU A C 1
ATOM 711 O O . LEU A 1 87 ? -15.430 3.945 11.456 1.00 91.75 87 LEU A O 1
ATOM 715 N N . VAL A 1 88 ? -15.370 4.287 13.676 1.00 90.44 88 VAL A N 1
ATOM 716 C CA . VAL A 1 88 ? -15.462 2.875 14.050 1.00 90.44 88 VAL A CA 1
ATOM 717 C C . VAL A 1 88 ? -16.757 2.647 14.811 1.00 90.44 88 VAL A C 1
ATOM 719 O O . VAL A 1 88 ? -17.021 3.344 15.791 1.00 90.44 88 VAL A O 1
ATOM 722 N N . LYS A 1 89 ? -17.558 1.683 14.355 1.00 91.44 89 LYS A N 1
ATOM 723 C CA . LYS A 1 89 ? -18.784 1.244 15.027 1.00 91.44 89 LYS A CA 1
ATOM 724 C C . LYS A 1 89 ? -18.468 0.027 15.899 1.00 91.44 89 LYS A C 1
ATOM 726 O O . LYS A 1 89 ? -17.685 -0.829 15.501 1.00 91.44 89 LYS A O 1
ATOM 731 N N . CYS A 1 90 ? -19.030 -0.019 17.100 1.00 90.94 90 CYS A N 1
ATOM 732 C CA . CYS A 1 90 ? -19.025 -1.210 17.935 1.00 90.94 90 CYS A CA 1
ATOM 733 C C . CYS A 1 90 ? -20.147 -2.148 17.487 1.00 90.94 90 CYS A C 1
ATOM 735 O O . CYS A 1 90 ? -21.294 -1.714 17.402 1.00 90.94 90 CYS A O 1
ATOM 737 N N . ASP A 1 91 ? -19.828 -3.418 17.258 1.00 88.62 91 ASP A N 1
ATOM 738 C CA . ASP A 1 91 ? -20.805 -4.395 16.768 1.00 88.62 91 ASP A CA 1
ATOM 739 C C . ASP A 1 91 ? -21.844 -4.799 17.832 1.00 88.62 91 ASP A C 1
ATOM 741 O O . ASP A 1 91 ? -22.953 -5.179 17.481 1.00 88.62 91 ASP A O 1
ATOM 745 N N . GLU A 1 92 ? -21.527 -4.653 19.125 1.00 90.69 92 GLU A N 1
ATOM 746 C CA . GLU A 1 92 ? -22.427 -5.042 20.228 1.00 90.69 92 GLU A CA 1
ATOM 747 C C . GLU A 1 92 ? -23.413 -3.948 20.650 1.00 90.69 92 GLU A C 1
ATOM 749 O O . GLU A 1 92 ? -24.591 -4.201 20.869 1.00 90.69 92 GLU A O 1
ATOM 754 N N . CYS A 1 93 ? -22.931 -2.716 20.829 1.00 91.06 93 CYS A N 1
ATOM 755 C CA . CYS A 1 93 ? -23.748 -1.614 21.359 1.00 91.06 93 CYS A CA 1
ATOM 756 C C . CYS A 1 93 ? -24.054 -0.539 20.318 1.00 91.06 93 CYS A C 1
ATOM 758 O O . CYS A 1 93 ? -24.579 0.518 20.658 1.00 91.06 93 CYS A O 1
ATOM 760 N N . GLU A 1 94 ? -23.650 -0.775 19.069 1.00 89.69 94 GLU A N 1
ATOM 761 C CA . GLU A 1 94 ? -23.867 0.093 17.910 1.00 89.69 94 GLU A CA 1
ATOM 762 C C . GLU A 1 94 ? -23.310 1.519 18.003 1.00 89.69 94 GLU A C 1
ATOM 764 O O . GLU A 1 94 ? -23.465 2.321 17.080 1.00 89.69 94 GLU A O 1
ATOM 769 N N . SER A 1 95 ? -22.605 1.836 19.084 1.00 90.06 95 SER A N 1
ATOM 770 C CA . SER A 1 95 ? -21.974 3.132 19.271 1.00 90.06 95 SER A CA 1
ATOM 771 C C . SER A 1 95 ? -20.854 3.360 18.263 1.00 90.06 95 SER A C 1
ATOM 773 O O . SER A 1 95 ? -20.079 2.459 17.936 1.00 90.06 95 SER A O 1
ATOM 775 N N . SER A 1 96 ? -20.770 4.590 17.763 1.00 91.75 96 SER A N 1
ATOM 776 C CA . SER A 1 96 ? -19.775 5.004 16.781 1.00 91.75 96 SER A CA 1
ATOM 777 C C . SER A 1 96 ? -18.811 6.021 17.374 1.00 91.75 96 SER A C 1
ATOM 779 O O . SER A 1 96 ? -19.238 6.994 17.994 1.00 91.75 96 SER A O 1
ATOM 781 N N . PHE A 1 97 ? -17.520 5.840 17.119 1.00 89.25 97 PHE A N 1
ATOM 782 C CA . PHE A 1 97 ? -16.459 6.691 17.647 1.00 89.25 97 PHE A CA 1
ATOM 783 C C . PHE A 1 97 ? -15.552 7.166 16.516 1.00 89.25 97 PHE A C 1
ATOM 785 O O . PHE A 1 97 ? -15.184 6.381 15.641 1.00 89.25 97 PHE A O 1
ATOM 792 N N . GLN A 1 98 ? -15.146 8.436 16.548 1.00 92.44 98 GLN A N 1
ATOM 793 C CA . GLN A 1 98 ? -14.038 8.903 15.718 1.00 92.44 98 GLN A CA 1
ATOM 794 C C . GLN A 1 98 ? -12.722 8.647 16.434 1.00 92.44 98 GLN A C 1
ATOM 796 O O . GLN A 1 98 ? -12.488 9.154 17.530 1.00 92.44 98 GLN A O 1
ATOM 801 N N . ILE A 1 99 ? -11.862 7.857 15.804 1.00 89.88 99 ILE A N 1
ATOM 802 C CA . ILE A 1 99 ? -10.619 7.398 16.412 1.00 89.88 99 ILE A CA 1
ATOM 803 C C . ILE A 1 99 ? -9.481 7.643 15.440 1.00 89.88 99 ILE A C 1
ATOM 805 O O . ILE A 1 99 ? -9.609 7.417 14.237 1.00 89.88 99 ILE A O 1
ATOM 809 N N . GLN A 1 100 ? -8.354 8.115 15.964 1.00 91.81 100 GLN A N 1
ATOM 810 C CA . GLN A 1 100 ? -7.121 8.204 15.200 1.00 91.81 100 GLN A CA 1
ATOM 811 C C . GLN A 1 100 ? -6.486 6.806 15.117 1.00 91.81 100 GLN A C 1
ATOM 813 O O . GLN A 1 100 ? -6.064 6.273 16.149 1.00 91.81 100 GLN A O 1
ATOM 818 N N . PRO A 1 101 ? -6.418 6.181 13.928 1.00 91.38 101 PRO A N 1
ATOM 819 C CA . PRO A 1 101 ? -5.836 4.855 13.797 1.00 91.38 101 PRO A CA 1
ATOM 820 C C . PRO A 1 101 ? -4.318 4.883 13.965 1.00 91.38 101 PRO A C 1
ATOM 822 O O . PRO A 1 101 ? -3.648 5.874 13.655 1.00 91.38 101 PRO A O 1
ATOM 825 N N . LYS A 1 102 ? -3.751 3.743 14.371 1.00 91.25 102 LYS A N 1
ATOM 826 C CA . LYS A 1 102 ? -2.324 3.498 14.165 1.00 91.25 102 LYS A CA 1
ATOM 827 C C . LYS A 1 102 ? -2.114 3.216 12.683 1.00 91.25 102 LYS A C 1
ATOM 829 O O . LYS A 1 102 ? -2.866 2.456 12.084 1.00 91.25 102 LYS A O 1
ATOM 834 N N . SER A 1 103 ? -1.127 3.871 12.083 1.00 89.75 103 SER A N 1
ATOM 835 C CA . SER A 1 103 ? -0.845 3.758 10.652 1.00 89.75 103 SER A CA 1
ATOM 836 C C . SER A 1 103 ? 0.559 3.218 10.425 1.00 89.75 103 SER A C 1
ATOM 838 O O . SER A 1 103 ? 1.519 3.809 10.925 1.00 89.75 103 SER A O 1
ATOM 840 N N . GLU A 1 104 ? 0.682 2.193 9.600 1.00 89.25 104 GLU A N 1
ATOM 841 C CA . GLU A 1 104 ? 1.945 1.709 9.053 1.00 89.25 104 GLU A CA 1
ATOM 842 C C . GLU A 1 104 ? 2.081 2.139 7.594 1.00 89.25 104 GLU A C 1
ATOM 844 O O . GLU A 1 104 ? 1.090 2.265 6.873 1.00 89.25 104 GLU A O 1
ATOM 849 N N . LYS A 1 105 ? 3.318 2.400 7.171 1.00 88.25 105 LYS A N 1
ATOM 850 C CA . LYS A 1 105 ? 3.661 2.755 5.794 1.00 88.25 105 LYS A CA 1
ATOM 851 C C . LYS A 1 105 ? 4.411 1.591 5.163 1.00 88.25 105 LYS A C 1
ATOM 853 O O . LYS A 1 105 ? 5.386 1.123 5.743 1.00 88.25 105 LYS A O 1
ATOM 858 N N . TYR A 1 106 ? 4.013 1.206 3.960 1.00 84.94 106 TYR A N 1
ATOM 859 C CA . TYR A 1 106 ? 4.699 0.203 3.154 1.00 84.94 106 TYR A CA 1
ATOM 860 C C . TYR A 1 106 ? 4.802 0.664 1.699 1.00 84.94 106 TYR A C 1
ATOM 862 O O . TYR A 1 106 ? 4.084 1.564 1.257 1.00 84.94 106 TYR A O 1
ATOM 870 N N . LEU A 1 107 ? 5.753 0.087 0.969 1.00 81.31 107 LEU A N 1
ATOM 871 C CA . LEU A 1 107 ? 5.843 0.246 -0.476 1.00 81.31 107 LEU A CA 1
ATOM 872 C C . LEU A 1 107 ? 5.089 -0.912 -1.115 1.00 81.31 107 LEU A C 1
ATOM 874 O O . LEU A 1 107 ? 5.338 -2.072 -0.793 1.00 81.31 107 LEU A O 1
ATOM 878 N N . ASN A 1 108 ? 4.153 -0.594 -1.999 1.00 81.31 108 ASN A N 1
ATOM 879 C CA . ASN A 1 108 ? 3.420 -1.586 -2.766 1.00 81.31 108 ASN A CA 1
ATOM 880 C C . ASN A 1 108 ? 4.222 -1.998 -4.001 1.00 81.31 108 ASN A C 1
ATOM 882 O O . ASN A 1 108 ? 3.831 -1.729 -5.137 1.00 81.31 108 ASN A O 1
ATOM 886 N N . CYS A 1 109 ? 5.380 -2.603 -3.758 1.00 70.44 109 CYS A N 1
ATOM 887 C CA . CYS A 1 109 ? 6.145 -3.278 -4.791 1.00 70.44 109 CYS A CA 1
ATOM 888 C C . CYS A 1 109 ? 5.492 -4.649 -4.986 1.00 70.44 109 CYS A C 1
ATOM 890 O O . CYS A 1 109 ? 5.269 -5.351 -4.002 1.00 70.44 109 CYS A O 1
ATOM 892 N N . SER A 1 110 ? 5.168 -5.046 -6.214 1.00 60.00 110 SER A N 1
ATOM 893 C CA . SER A 1 110 ? 4.715 -6.412 -6.495 1.00 60.00 110 SER A CA 1
ATOM 894 C C . SER A 1 110 ? 5.925 -7.270 -6.875 1.00 60.00 110 SER A C 1
ATOM 896 O O . SER A 1 110 ? 6.300 -7.247 -8.049 1.00 60.00 110 SER A O 1
ATOM 898 N N . PRO A 1 111 ? 6.559 -8.014 -5.949 1.00 55.34 111 PRO A N 1
ATOM 899 C CA . PRO A 1 111 ? 7.546 -9.007 -6.337 1.00 55.34 111 PRO A CA 1
ATOM 900 C C . PRO A 1 111 ? 6.807 -10.117 -7.085 1.00 55.34 111 PRO A C 1
ATOM 902 O O . PRO A 1 111 ? 5.961 -10.809 -6.518 1.00 55.34 111 PRO A O 1
ATOM 905 N N . LYS A 1 112 ? 7.075 -10.268 -8.382 1.00 55.38 112 LYS A N 1
ATOM 906 C CA . LYS A 1 112 ? 6.668 -11.482 -9.088 1.00 55.38 112 LYS A CA 1
ATOM 907 C C . LYS A 1 112 ? 7.632 -12.582 -8.649 1.00 55.38 112 LYS A C 1
ATOM 909 O O . LYS A 1 112 ? 8.841 -12.388 -8.711 1.00 55.38 112 LYS A O 1
ATOM 914 N N . GLU A 1 113 ? 7.104 -13.719 -8.196 1.00 55.41 113 GLU A N 1
ATOM 915 C CA . GLU A 1 113 ? 7.859 -14.928 -7.818 1.00 55.41 113 GLU A CA 1
ATOM 916 C C . GLU A 1 113 ? 8.500 -15.602 -9.044 1.00 55.41 113 GLU A C 1
ATOM 918 O O . GLU A 1 113 ? 8.222 -16.743 -9.400 1.00 55.41 113 GLU A O 1
ATOM 923 N N . GLN A 1 114 ? 9.342 -14.867 -9.751 1.00 57.38 114 GLN A N 1
ATOM 924 C CA . GLN A 1 114 ? 10.195 -15.382 -10.806 1.00 57.38 114 GLN A CA 1
ATOM 925 C C . GLN A 1 114 ? 11.604 -15.233 -10.249 1.00 57.38 114 GLN A C 1
ATOM 927 O O . GLN A 1 114 ? 11.926 -14.169 -9.736 1.00 57.38 114 GLN A O 1
ATOM 932 N N . GLY A 1 115 ? 12.434 -16.278 -10.277 1.00 64.94 115 GLY A N 1
ATOM 933 C CA . GLY A 1 115 ? 13.775 -16.301 -9.660 1.00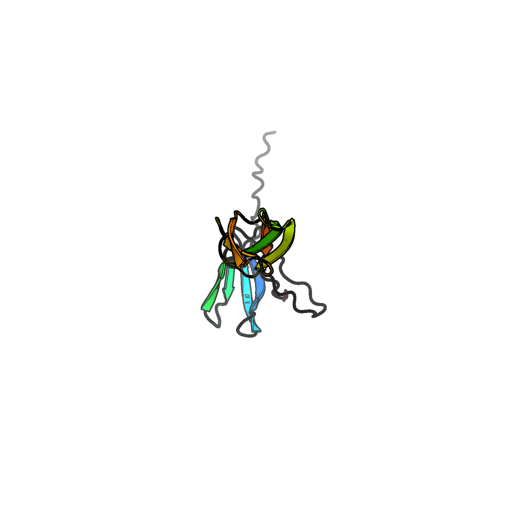 64.94 115 GLY A CA 1
ATOM 934 C C . GLY A 1 115 ? 14.801 -15.310 -10.239 1.00 64.94 115 GLY A C 1
ATOM 935 O O . GLY A 1 115 ? 16.001 -15.543 -10.137 1.00 64.94 115 GLY A O 1
ATOM 936 N N . LEU A 1 116 ? 14.337 -14.240 -10.881 1.00 72.19 116 LEU A N 1
ATOM 937 C CA . LEU A 1 116 ? 15.096 -13.117 -11.393 1.00 72.19 116 LEU A CA 1
ATOM 938 C C . LEU A 1 116 ? 15.361 -12.101 -10.279 1.00 72.19 116 LEU A C 1
ATOM 940 O O . LEU A 1 116 ? 14.593 -11.954 -9.325 1.00 72.19 116 LEU A O 1
ATOM 944 N N . ILE A 1 117 ? 16.460 -11.371 -10.420 1.00 79.19 117 ILE A N 1
ATOM 945 C CA . ILE A 1 117 ? 16.771 -10.240 -9.551 1.00 79.19 117 ILE A CA 1
ATOM 946 C C . ILE A 1 117 ? 15.911 -9.052 -10.016 1.00 79.19 117 ILE A C 1
ATOM 948 O O . ILE A 1 117 ? 15.777 -8.814 -11.216 1.00 79.19 117 ILE A O 1
ATOM 952 N N . HIS A 1 118 ? 15.301 -8.336 -9.071 1.00 82.25 118 HIS A N 1
ATOM 953 C CA . HIS A 1 118 ? 14.377 -7.232 -9.338 1.00 82.25 118 HIS A CA 1
ATOM 954 C C . HIS A 1 118 ? 14.871 -5.928 -8.713 1.00 82.25 118 HIS A C 1
ATOM 956 O O . HIS A 1 118 ? 15.578 -5.951 -7.702 1.00 82.25 118 HIS A O 1
ATOM 962 N N . ASP A 1 119 ? 14.427 -4.801 -9.270 1.00 83.50 119 ASP A N 1
ATOM 963 C CA . ASP A 1 119 ? 14.678 -3.485 -8.694 1.00 83.50 119 ASP A CA 1
ATOM 964 C C . ASP A 1 119 ? 13.969 -3.302 -7.341 1.00 83.50 119 ASP A C 1
ATOM 966 O O . ASP A 1 119 ? 12.865 -3.804 -7.106 1.00 83.50 119 ASP A O 1
ATOM 970 N N . GLN A 1 120 ? 14.612 -2.559 -6.438 1.00 80.25 120 GLN A N 1
ATOM 971 C CA . GLN A 1 120 ? 14.167 -2.439 -5.045 1.00 80.25 120 GLN A CA 1
ATOM 972 C C . GLN A 1 120 ? 12.889 -1.604 -4.866 1.00 80.25 120 GLN A C 1
ATOM 974 O O . GLN A 1 120 ? 12.246 -1.696 -3.818 1.00 80.25 120 GLN A O 1
ATOM 979 N N . VAL A 1 121 ? 12.517 -0.769 -5.843 1.00 84.81 121 VAL A N 1
ATOM 980 C CA . VAL A 1 121 ? 11.419 0.198 -5.697 1.00 84.81 121 VAL A CA 1
ATOM 981 C C . VAL A 1 121 ? 10.179 -0.231 -6.458 1.00 84.81 121 VAL A C 1
ATOM 983 O O . VAL A 1 121 ? 9.098 -0.199 -5.891 1.00 84.81 121 VAL A O 1
ATOM 986 N N . PHE A 1 122 ? 10.297 -0.603 -7.725 1.00 86.50 122 PHE A N 1
ATOM 987 C CA . PHE A 1 122 ? 9.175 -0.964 -8.584 1.00 86.50 122 PHE A CA 1
ATOM 988 C C . PHE A 1 122 ? 8.974 -2.480 -8.675 1.00 86.50 122 PHE A C 1
ATOM 990 O O . PHE A 1 122 ? 7.904 -2.909 -9.109 1.00 86.50 122 PHE A O 1
ATOM 997 N N . GLY A 1 123 ? 9.945 -3.292 -8.239 1.00 84.75 123 GLY A N 1
ATOM 998 C CA . GLY A 1 123 ? 9.868 -4.751 -8.325 1.00 84.75 123 GLY A CA 1
ATOM 999 C C . GLY A 1 123 ? 9.846 -5.256 -9.770 1.00 84.75 123 GLY A C 1
ATOM 1000 O O . GLY A 1 123 ? 9.225 -6.277 -10.055 1.00 84.75 123 GLY A O 1
ATOM 1001 N N . CYS A 1 124 ? 10.462 -4.522 -10.694 1.00 85.56 124 CYS A N 1
ATOM 1002 C CA . CYS A 1 124 ? 10.628 -4.890 -12.093 1.00 85.56 124 CYS A CA 1
ATOM 1003 C C . CYS A 1 124 ? 11.895 -5.748 -12.253 1.00 85.56 124 CYS A C 1
ATOM 1005 O O . CYS A 1 124 ? 12.920 -5.423 -11.649 1.00 85.56 124 CYS A O 1
ATOM 1007 N N . PRO A 1 125 ? 11.860 -6.835 -13.045 1.00 84.69 125 PRO A N 1
ATOM 1008 C CA . PRO A 1 125 ? 13.041 -7.656 -13.293 1.00 84.69 125 PRO A CA 1
ATOM 1009 C C . PRO A 1 125 ? 14.135 -6.839 -13.973 1.00 84.69 125 PRO A C 1
ATOM 1011 O O . PRO A 1 125 ? 13.843 -6.088 -14.910 1.00 84.69 125 PRO A O 1
ATOM 1014 N N . TYR A 1 126 ? 15.380 -7.016 -13.539 1.00 83.25 126 TYR A N 1
ATOM 1015 C CA . TYR A 1 126 ? 16.525 -6.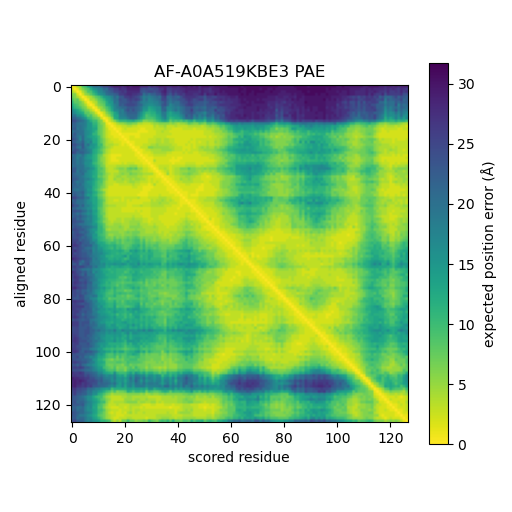545 -14.310 1.00 83.25 126 TYR A CA 1
ATOM 1016 C C . TYR A 1 126 ? 16.628 -7.321 -15.629 1.00 83.25 126 TYR A C 1
ATOM 1018 O O . TYR A 1 126 ? 16.181 -8.469 -15.718 1.00 83.25 126 TYR A O 1
ATOM 1026 N N . TYR A 1 127 ? 17.192 -6.669 -16.644 1.00 70.44 127 TYR A N 1
ATOM 1027 C CA . TYR A 1 127 ? 17.601 -7.333 -17.883 1.00 70.44 127 TYR A CA 1
ATOM 1028 C C . TYR A 1 127 ? 18.882 -8.149 -17.708 1.00 70.44 127 TYR A C 1
ATOM 1030 O O . TYR A 1 127 ? 19.759 -7.708 -16.929 1.00 70.44 127 TYR A O 1
#

Sequence (127 aa):
MKKIYKQEYFNYHESILVVCPDCGKDAVVKNEYNYKQASLECRHCDLKKKGLELVIYKAFIKLNCPICAHPIRYEQGNLKEKPKSVLVKCDECESSFQIQPKSEKYLNCSPKEQGLIHDQVFGCPYY

Foldseek 3Di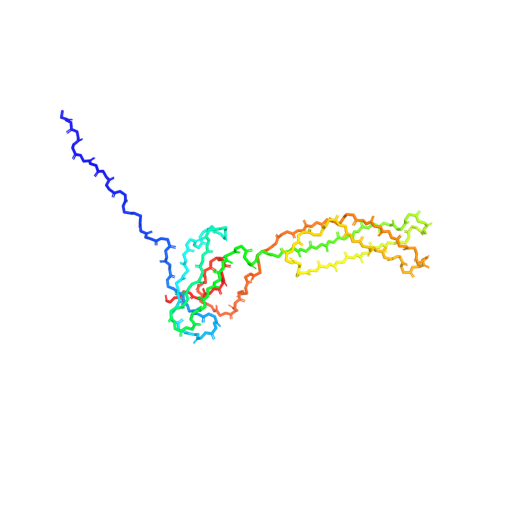:
DDPPDDDPPPPPFQWAWFQDPPPRDTWIWGNLVDQQQIWIADPPPRDIDGLLQQKWKKWWDWAADPPPRHTDIDIDTGHSDQDQWDWGADPPPRDIDTDGTDMDIDGNADQDPDPADARNRNNTGGD

Radius of gyration: 22.77 Å; Cα contacts (8 Å, |Δi|>4): 244; chains: 1; bounding box: 79×36×53 Å

pLDDT: mean 82.9, std 12.8, range [45.41, 93.69]